Protein AF-A0A1X0Y9J4-F1 (afdb_monomer)

Secondary structure (DSSP, 8-state):
---EEEEEEEEEESSSSEEEEEEEE-SSEEEEEEEETTTTEEEEEEEETTS-SS-GGG-TT---EEGGGGSPPP-S-HHHHHHHHHHHHHGGGSHHHHHHHIIIIIIIHHHHHHHHHHHHT-

Mean predicted aligned error: 8.12 Å

pLDDT: mean 78.22, std 8.25, range [44.72, 90.38]

Foldseek 3Di:
DPKDWDDKDQADCPPPDTKIKTWIDDPFWIKIWIQDPPVRAIFMWIFGPPDDPDDCVPDPPVRIGGLVVQDDDDPDDPVVVVVVVVVVVVQVPDPVSRVVCCVPVRCVVSVVVNVCCRRVVD

Radius of gyration: 14.84 Å; Cα contacts (8 Å, |Δi|>4): 183; chains: 1; bounding box: 30×41×35 Å

Structure (mmCIF, N/CA/C/O backbone):
data_AF-A0A1X0Y9J4-F1
#
_entry.id   AF-A0A1X0Y9J4-F1
#
loop_
_atom_site.group_PDB
_atom_site.id
_atom_site.type_symbol
_atom_site.label_atom_id
_atom_site.label_alt_id
_atom_site.label_comp_id
_atom_site.label_asym_id
_atom_site.label_entity_id
_atom_site.label_seq_id
_atom_site.pdbx_PDB_ins_code
_atom_site.Cartn_x
_atom_site.Cartn_y
_atom_site.Cartn_z
_atom_site.occupancy
_atom_site.B_iso_or_equiv
_atom_site.auth_seq_id
_atom_site.auth_comp_id
_atom_site.auth_asym_id
_atom_site.auth_atom_id
_atom_site.pdbx_PDB_model_num
ATOM 1 N N . MET A 1 1 ? 2.698 0.613 13.375 1.00 62.22 1 MET A N 1
ATOM 2 C CA . MET A 1 1 ? 1.826 -0.436 12.811 1.00 62.22 1 MET A CA 1
ATOM 3 C C . MET A 1 1 ? 2.664 -1.697 12.638 1.00 62.22 1 MET A C 1
ATOM 5 O O . MET A 1 1 ? 3.764 -1.591 12.115 1.00 62.22 1 MET A O 1
ATOM 9 N N . GLY A 1 2 ? 2.229 -2.845 13.158 1.00 77.56 2 GLY A N 1
ATOM 10 C CA . GLY A 1 2 ? 3.015 -4.091 13.181 1.00 77.56 2 GLY A CA 1
ATOM 11 C C . GLY A 1 2 ? 2.978 -4.872 11.86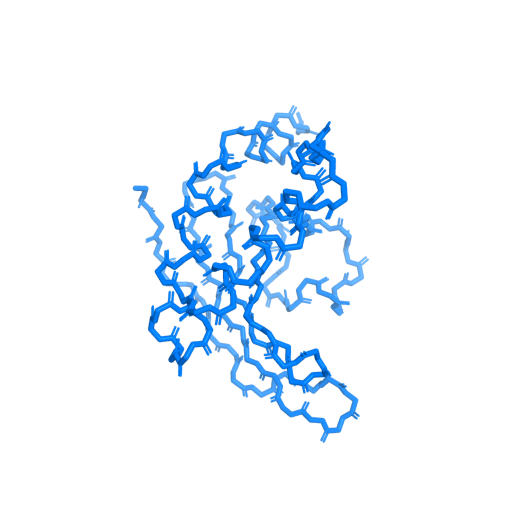4 1.00 77.56 2 GLY A C 1
ATOM 12 O O . GLY A 1 2 ? 2.624 -6.044 11.877 1.00 77.56 2 GLY A O 1
ATOM 13 N N . PHE A 1 3 ? 3.274 -4.218 10.739 1.00 83.00 3 PHE A N 1
ATOM 14 C CA . PHE A 1 3 ? 3.314 -4.865 9.427 1.00 83.00 3 PHE A CA 1
ATOM 15 C C . PHE A 1 3 ? 4.685 -5.487 9.166 1.00 83.00 3 PHE A C 1
ATOM 17 O O . PHE A 1 3 ? 5.716 -4.865 9.422 1.00 83.00 3 PHE A O 1
ATOM 24 N N . THR A 1 4 ? 4.695 -6.692 8.607 1.00 86.88 4 THR A N 1
ATOM 25 C CA . THR A 1 4 ? 5.906 -7.383 8.152 1.00 86.88 4 THR A CA 1
ATOM 26 C C . THR A 1 4 ? 5.856 -7.580 6.648 1.00 86.88 4 THR A C 1
ATOM 28 O O . THR A 1 4 ? 4.790 -7.859 6.103 1.00 86.88 4 THR A O 1
ATOM 31 N N . LEU A 1 5 ? 7.000 -7.454 5.978 1.00 86.88 5 LEU A N 1
ATOM 32 C CA . LEU A 1 5 ? 7.101 -7.771 4.558 1.00 86.88 5 LEU A CA 1
ATOM 33 C C . LEU A 1 5 ? 6.785 -9.258 4.342 1.00 86.88 5 LEU A C 1
ATOM 35 O O . LEU A 1 5 ? 7.406 -10.113 4.969 1.00 86.88 5 LEU A O 1
ATOM 39 N N . ASP A 1 6 ? 5.812 -9.543 3.483 1.00 86.56 6 ASP A N 1
ATOM 40 C CA . ASP A 1 6 ? 5.321 -10.894 3.197 1.00 86.56 6 ASP A CA 1
ATOM 41 C C . ASP A 1 6 ? 5.788 -11.364 1.816 1.00 86.56 6 ASP A C 1
ATOM 43 O O . ASP A 1 6 ? 6.236 -12.496 1.655 1.00 86.56 6 ASP A O 1
ATOM 47 N N . THR A 1 7 ? 5.716 -10.501 0.799 1.00 86.06 7 THR A N 1
ATOM 48 C CA . THR A 1 7 ? 6.111 -10.836 -0.578 1.00 86.06 7 THR A CA 1
ATOM 49 C C . THR A 1 7 ? 6.593 -9.590 -1.314 1.00 86.06 7 THR A C 1
ATOM 51 O O . THR A 1 7 ? 6.061 -8.505 -1.101 1.00 86.06 7 THR A O 1
ATOM 54 N N . VAL A 1 8 ? 7.578 -9.746 -2.197 1.00 86.31 8 VAL A N 1
ATOM 55 C CA . VAL A 1 8 ? 7.968 -8.731 -3.183 1.00 86.31 8 VAL A CA 1
ATOM 56 C C . VAL A 1 8 ? 7.954 -9.391 -4.554 1.00 86.31 8 VAL A C 1
ATOM 58 O O . VAL A 1 8 ? 8.517 -10.472 -4.714 1.00 86.31 8 VAL A O 1
ATOM 61 N N . ASP A 1 9 ? 7.313 -8.749 -5.520 1.00 82.56 9 ASP A N 1
ATOM 62 C CA . ASP A 1 9 ? 7.339 -9.126 -6.929 1.00 82.56 9 ASP A CA 1
ATOM 63 C C . ASP A 1 9 ? 7.770 -7.910 -7.749 1.00 82.56 9 ASP A C 1
ATOM 65 O O . ASP A 1 9 ? 7.036 -6.936 -7.879 1.00 82.56 9 ASP A O 1
ATOM 69 N N . GLU A 1 10 ? 8.994 -7.949 -8.269 1.00 78.94 10 GLU A N 1
ATOM 70 C CA . GLU A 1 10 ? 9.587 -6.877 -9.079 1.00 78.94 10 GLU A CA 1
ATOM 71 C C . GLU A 1 10 ? 9.320 -7.059 -10.583 1.00 78.94 10 GLU A C 1
ATOM 73 O O . GLU A 1 10 ? 9.821 -6.291 -11.401 1.00 78.94 10 GLU A O 1
ATOM 78 N N . SER A 1 11 ? 8.565 -8.095 -10.958 1.00 77.69 11 SER A N 1
ATOM 79 C CA . SER A 1 11 ? 8.396 -8.554 -12.338 1.00 77.69 11 SER A CA 1
ATOM 80 C C . SER A 1 11 ? 6.950 -8.493 -12.828 1.00 77.69 11 SER A C 1
ATOM 82 O O . SER A 1 11 ? 6.578 -9.207 -13.760 1.00 77.69 11 SER A O 1
ATOM 84 N N . VAL A 1 12 ? 6.133 -7.627 -12.223 1.00 75.56 12 VAL A N 1
ATOM 85 C CA . VAL A 1 12 ? 4.717 -7.495 -12.572 1.00 75.56 12 VAL A CA 1
ATOM 86 C C . VAL A 1 12 ? 4.598 -6.980 -14.003 1.00 75.56 12 VAL A C 1
ATOM 88 O O . VAL A 1 12 ? 5.007 -5.859 -14.303 1.00 75.56 12 VAL A O 1
ATOM 91 N N . ASP A 1 13 ? 4.041 -7.795 -14.897 1.00 73.81 13 ASP A N 1
ATOM 92 C CA . ASP A 1 13 ? 3.793 -7.391 -16.280 1.00 73.81 13 ASP A CA 1
ATOM 93 C C . ASP A 1 13 ? 2.566 -6.477 -16.354 1.00 73.81 13 ASP A C 1
ATOM 95 O O . ASP A 1 13 ? 1.427 -6.917 -16.197 1.00 73.81 13 ASP A O 1
ATOM 99 N N . GLU A 1 14 ? 2.801 -5.194 -16.624 1.00 71.06 14 GLU A N 1
ATOM 100 C CA . GLU A 1 14 ? 1.757 -4.182 -16.774 1.00 71.06 14 GLU A CA 1
ATOM 101 C C . GLU A 1 14 ? 1.398 -3.887 -18.241 1.00 71.06 14 GLU A C 1
ATOM 103 O O . GLU A 1 14 ? 1.079 -2.755 -18.635 1.00 71.06 14 GLU A O 1
ATOM 108 N N . GLY A 1 15 ? 1.461 -4.914 -19.089 1.00 61.38 15 GLY A N 1
ATOM 109 C CA . GLY A 1 15 ? 1.241 -4.791 -20.527 1.00 61.38 15 GLY A CA 1
ATOM 110 C C . GLY A 1 15 ? 2.506 -4.356 -21.264 1.00 61.38 15 GLY A C 1
ATOM 111 O O . GLY A 1 15 ? 2.458 -3.463 -22.112 1.00 61.38 15 GLY A O 1
ATOM 112 N N . GLY A 1 16 ? 3.638 -4.978 -20.927 1.00 62.75 16 GLY A N 1
ATOM 113 C CA . GLY A 1 16 ? 4.936 -4.799 -21.581 1.00 62.75 16 GLY A CA 1
ATOM 114 C C . GLY A 1 16 ? 5.928 -3.902 -20.836 1.00 62.75 16 GLY A C 1
ATOM 115 O O . GLY A 1 16 ? 7.069 -3.770 -21.278 1.00 62.75 16 GLY A O 1
ATOM 116 N N . ARG A 1 17 ? 5.532 -3.297 -19.711 1.00 65.38 17 ARG A N 1
ATOM 117 C CA . ARG A 1 17 ? 6.437 -2.611 -18.775 1.00 65.38 17 ARG A CA 1
ATOM 118 C C . ARG A 1 17 ? 6.417 -3.336 -17.435 1.00 65.38 17 ARG A C 1
ATOM 120 O O . ARG A 1 17 ? 5.366 -3.810 -17.017 1.00 65.38 17 ARG A O 1
ATOM 127 N N . MET A 1 18 ? 7.583 -3.439 -16.801 1.00 72.69 18 MET A N 1
ATOM 128 C CA . MET A 1 18 ? 7.708 -4.114 -15.512 1.00 72.69 18 MET A CA 1
ATOM 129 C C . MET A 1 18 ? 7.371 -3.131 -14.392 1.00 72.69 18 MET A C 1
ATOM 131 O O . MET A 1 18 ? 8.066 -2.129 -14.211 1.00 72.69 18 MET A O 1
ATOM 135 N N . GLY A 1 19 ? 6.280 -3.411 -13.689 1.00 78.06 19 GLY A N 1
ATOM 136 C CA . GLY A 1 19 ? 5.951 -2.816 -12.403 1.00 78.06 19 GLY A CA 1
ATOM 137 C C . GLY A 1 19 ? 6.568 -3.619 -11.261 1.00 78.06 19 GLY A C 1
ATOM 138 O O . GLY A 1 19 ? 7.176 -4.674 -11.455 1.00 78.06 19 GLY A O 1
ATOM 139 N N . SER A 1 20 ? 6.405 -3.127 -10.040 1.00 81.38 20 SER A N 1
ATOM 140 C CA . SER A 1 20 ? 6.892 -3.828 -8.849 1.00 81.38 20 SER A CA 1
ATOM 141 C C . SER A 1 20 ? 5.900 -3.679 -7.713 1.00 81.38 20 SER A C 1
ATOM 143 O O . SER A 1 20 ? 5.345 -2.603 -7.539 1.00 81.38 20 SER A O 1
ATOM 145 N N . VAL A 1 21 ? 5.680 -4.722 -6.922 1.00 86.12 21 VAL A N 1
ATOM 146 C CA . VAL A 1 21 ? 4.769 -4.714 -5.776 1.00 86.12 21 VAL A CA 1
ATOM 147 C C . VAL A 1 21 ? 5.421 -5.350 -4.561 1.00 86.12 21 VAL A C 1
ATOM 149 O O . VAL A 1 21 ? 6.000 -6.429 -4.631 1.00 86.12 21 VAL A O 1
ATOM 152 N N . ALA A 1 22 ? 5.296 -4.686 -3.421 1.00 87.44 22 ALA A N 1
ATOM 153 C CA . ALA A 1 22 ? 5.640 -5.204 -2.111 1.00 87.44 22 ALA A CA 1
ATOM 154 C C . ALA A 1 22 ? 4.360 -5.358 -1.288 1.00 87.44 22 ALA A C 1
ATOM 156 O O . ALA A 1 22 ? 3.610 -4.403 -1.091 1.00 87.44 22 ALA A O 1
ATOM 157 N N . ILE A 1 23 ? 4.113 -6.567 -0.799 1.00 88.69 23 ILE A N 1
ATOM 158 C CA . ILE A 1 23 ? 2.977 -6.911 0.049 1.00 88.69 23 ILE A CA 1
ATOM 159 C C . IL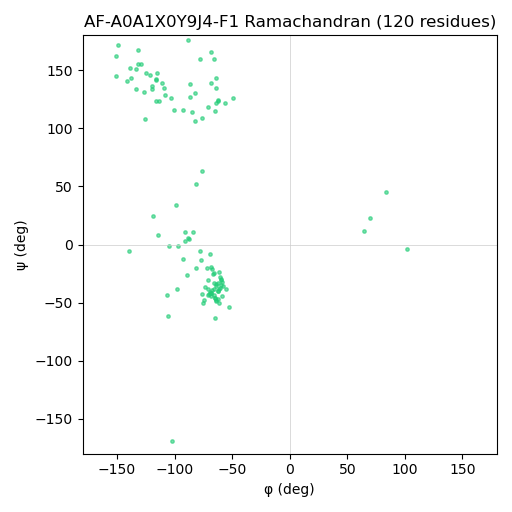E A 1 23 ? 3.471 -7.025 1.484 1.00 88.69 23 ILE A C 1
ATOM 161 O O . ILE A 1 23 ? 4.380 -7.791 1.802 1.00 88.69 23 ILE A O 1
ATOM 165 N N . TYR A 1 24 ? 2.818 -6.276 2.355 1.00 88.44 24 TYR A N 1
ATOM 166 C CA . TYR A 1 24 ? 3.005 -6.258 3.787 1.00 88.44 24 TYR A CA 1
ATOM 167 C C . TYR A 1 24 ? 1.794 -6.887 4.464 1.00 88.44 24 TYR A C 1
ATOM 169 O O . TYR A 1 24 ? 0.645 -6.570 4.156 1.00 88.44 24 TYR A O 1
ATOM 177 N N . ARG A 1 25 ? 2.047 -7.760 5.430 1.00 88.81 25 ARG A N 1
ATOM 178 C CA . ARG A 1 25 ? 1.016 -8.441 6.205 1.00 88.81 25 ARG A CA 1
ATOM 179 C C . ARG A 1 25 ? 0.986 -7.900 7.628 1.00 88.81 25 ARG A C 1
ATOM 181 O O . ARG A 1 25 ? 2.024 -7.806 8.277 1.00 88.81 25 ARG A O 1
ATOM 188 N N . GLY A 1 26 ? -0.201 -7.522 8.086 1.00 87.56 26 GLY A N 1
ATOM 189 C CA . GLY A 1 26 ? -0.491 -7.135 9.462 1.00 87.56 26 GLY A CA 1
ATOM 190 C C . GLY A 1 26 ? -1.199 -8.257 10.222 1.00 87.56 26 GLY A C 1
ATOM 191 O O . GLY A 1 26 ? -1.297 -9.390 9.748 1.00 87.56 26 GLY A O 1
ATOM 192 N N . ALA A 1 27 ? -1.708 -7.933 11.412 1.00 85.94 27 ALA A N 1
ATOM 193 C CA . ALA A 1 27 ? -2.411 -8.894 12.264 1.00 85.94 27 ALA A CA 1
ATOM 194 C C . ALA A 1 27 ? -3.793 -9.293 11.717 1.00 85.94 27 ALA A C 1
ATOM 196 O O . ALA A 1 27 ? -4.233 -10.414 11.949 1.00 85.94 27 ALA A O 1
ATOM 197 N N . ASP A 1 28 ? -4.456 -8.388 10.998 1.00 87.06 28 ASP A N 1
ATOM 198 C CA . ASP A 1 28 ? -5.859 -8.485 10.572 1.00 87.06 28 ASP A CA 1
ATOM 199 C C . ASP A 1 28 ? -6.106 -7.993 9.131 1.00 87.06 28 ASP A C 1
ATOM 201 O O . ASP A 1 28 ? -7.191 -8.179 8.586 1.00 87.06 28 ASP A O 1
ATOM 205 N N . CYS A 1 29 ? -5.093 -7.434 8.466 1.00 89.50 29 CYS A N 1
ATOM 206 C CA . CYS A 1 29 ? -5.170 -6.965 7.084 1.00 89.50 29 CYS A CA 1
ATOM 207 C C . CYS A 1 29 ? -3.816 -7.080 6.366 1.00 89.50 29 CYS A C 1
ATOM 209 O O . CYS A 1 29 ? -2.781 -7.381 6.970 1.00 89.50 29 CYS A O 1
ATOM 211 N N . LYS A 1 30 ? -3.820 -6.837 5.056 1.00 90.38 30 LYS A N 1
ATOM 212 C CA . LYS A 1 30 ? -2.632 -6.717 4.208 1.00 90.38 30 LYS A CA 1
ATOM 213 C C . LYS A 1 30 ? -2.614 -5.354 3.531 1.00 90.38 30 LYS A C 1
ATOM 215 O O . LYS A 1 30 ? -3.657 -4.827 3.157 1.00 90.38 30 LYS A O 1
ATOM 220 N N . ILE A 1 31 ? -1.420 -4.815 3.332 1.00 89.56 31 ILE A N 1
ATOM 221 C CA . ILE A 1 31 ? -1.177 -3.605 2.550 1.00 89.56 31 ILE A CA 1
ATOM 222 C C . ILE A 1 31 ? -0.252 -3.987 1.407 1.00 89.56 31 ILE A C 1
ATOM 224 O O . ILE A 1 31 ? 0.754 -4.646 1.638 1.00 89.56 31 ILE A O 1
ATOM 228 N N . GLN A 1 32 ? -0.554 -3.561 0.191 1.00 88.94 32 GLN A N 1
ATOM 229 C CA . GLN A 1 32 ? 0.411 -3.609 -0.900 1.00 88.94 32 GLN A CA 1
ATOM 230 C C . GLN A 1 32 ? 0.832 -2.195 -1.276 1.00 88.94 32 GLN A C 1
ATOM 232 O O . GLN A 1 32 ? -0.000 -1.291 -1.328 1.00 88.94 32 GLN A O 1
ATOM 237 N N . ILE A 1 33 ? 2.121 -2.023 -1.537 1.00 87.00 33 ILE A N 1
ATOM 238 C CA . ILE A 1 33 ? 2.705 -0.821 -2.120 1.00 87.00 33 ILE A CA 1
ATOM 239 C C . ILE A 1 33 ? 3.276 -1.249 -3.458 1.00 87.00 33 ILE A C 1
ATOM 241 O O . ILE A 1 33 ? 4.081 -2.178 -3.505 1.00 87.00 33 ILE A O 1
ATOM 245 N N . TYR A 1 34 ? 2.858 -0.606 -4.538 1.00 84.62 34 TYR A N 1
ATOM 246 C CA . TYR A 1 34 ? 3.303 -0.970 -5.872 1.00 84.62 34 TYR A CA 1
ATOM 247 C C . TYR A 1 34 ? 3.707 0.255 -6.679 1.00 84.62 34 TYR A C 1
ATOM 249 O O . TYR A 1 34 ? 3.211 1.356 -6.461 1.00 84.62 34 TYR A O 1
ATOM 257 N N . TYR A 1 35 ? 4.631 0.051 -7.606 1.00 81.75 35 TYR A N 1
ATOM 258 C CA . TYR A 1 35 ? 5.010 1.009 -8.623 1.00 81.75 35 TYR A CA 1
ATOM 259 C C . TYR A 1 35 ? 4.330 0.637 -9.940 1.00 81.75 35 TYR A C 1
ATOM 261 O O . TYR A 1 35 ? 4.616 -0.416 -10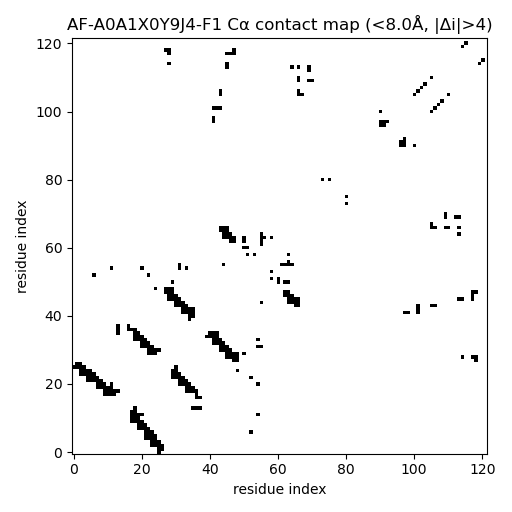.515 1.00 81.75 35 TYR A O 1
ATOM 269 N N . SER A 1 36 ? 3.449 1.525 -10.399 1.00 74.31 36 SER A N 1
ATOM 270 C CA . SER A 1 36 ? 2.829 1.502 -11.718 1.00 74.31 36 SER A CA 1
ATOM 271 C C . SER A 1 36 ? 3.791 2.120 -12.724 1.00 74.31 36 SER A C 1
ATOM 273 O O . SER A 1 36 ? 3.968 3.335 -12.795 1.00 74.31 36 SER A O 1
ATOM 275 N N . SER A 1 37 ? 4.397 1.288 -13.554 1.00 71.38 37 SER A N 1
ATOM 276 C CA . SER A 1 37 ? 5.199 1.691 -14.710 1.00 71.38 37 SER A CA 1
ATOM 277 C C . SER A 1 37 ? 4.359 2.335 -15.828 1.00 71.38 37 SER A C 1
ATOM 279 O O . SER A 1 37 ? 4.889 3.038 -16.704 1.00 71.38 37 SER A O 1
ATOM 281 N N . ARG A 1 38 ? 3.040 2.095 -15.821 1.00 70.50 38 ARG A N 1
ATOM 282 C CA . ARG A 1 38 ? 2.078 2.709 -16.748 1.00 70.50 38 ARG A CA 1
ATOM 283 C C . ARG A 1 38 ? 1.818 4.166 -16.396 1.00 70.50 38 ARG A C 1
ATOM 285 O O . ARG A 1 38 ? 1.858 5.016 -17.282 1.00 70.50 38 ARG A O 1
ATOM 292 N N . GLU A 1 39 ? 1.568 4.434 -15.121 1.00 70.94 39 GLU A N 1
ATOM 293 C CA . GLU A 1 39 ? 1.242 5.771 -14.610 1.00 70.94 39 GLU A CA 1
ATOM 294 C C . GLU A 1 39 ? 2.490 6.521 -14.122 1.00 70.94 39 GLU A C 1
ATOM 296 O O . GLU A 1 39 ? 2.470 7.737 -13.958 1.00 70.94 39 GLU A O 1
ATOM 301 N N . GLY A 1 40 ? 3.610 5.810 -13.976 1.00 71.81 40 GLY A N 1
ATOM 302 C CA . GLY A 1 40 ? 4.855 6.348 -13.450 1.00 71.81 40 GLY A CA 1
ATOM 303 C C . GLY A 1 40 ? 4.770 6.665 -11.960 1.00 71.81 40 GLY A C 1
ATOM 304 O O . GLY A 1 40 ? 5.544 7.502 -11.500 1.00 71.81 40 GLY A O 1
ATOM 305 N N . GLU A 1 41 ? 3.850 6.025 -11.228 1.00 76.62 41 GLU A N 1
ATOM 306 C CA . GLU A 1 41 ? 3.550 6.344 -9.835 1.00 76.62 41 GLU A CA 1
ATOM 307 C C . GLU A 1 41 ? 3.658 5.183 -8.860 1.00 76.62 41 GLU A C 1
ATOM 309 O O . GLU A 1 41 ? 3.381 4.033 -9.191 1.00 76.62 41 GLU A O 1
ATOM 314 N N . VAL A 1 42 ? 4.058 5.504 -7.628 1.00 80.38 42 VAL A N 1
ATOM 315 C CA . VAL A 1 42 ? 3.929 4.593 -6.491 1.00 80.38 42 VAL A CA 1
ATOM 316 C C . VAL A 1 42 ? 2.545 4.783 -5.883 1.00 80.38 42 VAL A C 1
ATOM 318 O O . VAL A 1 42 ? 2.173 5.902 -5.526 1.00 80.38 42 VAL A O 1
ATOM 321 N N . ASN A 1 43 ? 1.807 3.689 -5.730 1.00 83.50 43 ASN A N 1
ATOM 322 C CA . ASN A 1 43 ? 0.474 3.674 -5.147 1.00 83.50 43 ASN A CA 1
ATOM 323 C C . ASN A 1 43 ? 0.350 2.568 -4.079 1.00 83.50 43 ASN A C 1
ATOM 325 O O . ASN A 1 43 ? 1.231 1.716 -3.930 1.00 83.50 43 ASN A O 1
ATOM 329 N N . ALA A 1 44 ? -0.720 2.609 -3.285 1.00 86.94 44 ALA A N 1
ATOM 330 C CA . ALA A 1 44 ? -0.946 1.681 -2.186 1.00 86.94 44 ALA A CA 1
ATOM 331 C C . ALA A 1 44 ? -2.403 1.208 -2.127 1.00 86.94 44 ALA A C 1
ATOM 333 O O . ALA A 1 44 ? -3.346 1.977 -2.337 1.00 86.94 44 ALA A O 1
ATOM 334 N N . MET A 1 45 ? -2.587 -0.064 -1.777 1.00 89.69 45 MET A N 1
ATOM 335 C CA . MET A 1 45 ? -3.901 -0.677 -1.572 1.00 89.69 45 MET A CA 1
ATOM 336 C C . MET A 1 45 ? -3.930 -1.455 -0.260 1.00 89.69 45 MET A C 1
ATOM 338 O O . MET A 1 45 ? -2.902 -1.940 0.211 1.00 89.69 45 MET A O 1
ATOM 342 N N . ILE A 1 46 ? -5.123 -1.615 0.300 1.00 89.44 46 ILE A N 1
ATOM 343 C CA . ILE A 1 46 ? -5.392 -2.446 1.472 1.00 89.44 46 ILE A CA 1
ATOM 344 C C . ILE A 1 46 ? -6.309 -3.607 1.087 1.00 89.44 46 ILE A C 1
ATOM 346 O O . ILE A 1 46 ? -7.143 -3.486 0.190 1.00 89.44 46 ILE A O 1
ATOM 350 N N . GLY A 1 47 ? -6.149 -4.746 1.746 1.00 88.69 47 GLY A N 1
ATOM 351 C CA . GLY A 1 47 ? -6.990 -5.918 1.543 1.00 88.69 47 GLY A CA 1
ATOM 352 C C . GLY A 1 47 ? -7.089 -6.774 2.806 1.00 88.69 47 GLY A C 1
ATOM 353 O O . GLY A 1 47 ? -6.274 -6.625 3.723 1.00 88.69 47 GLY A O 1
ATOM 354 N N . PRO A 1 48 ? -8.094 -7.658 2.890 1.00 88.56 48 PRO A N 1
ATOM 355 C CA . PRO A 1 48 ? -8.244 -8.578 4.014 1.00 88.56 48 PRO A CA 1
ATOM 356 C C . PRO A 1 48 ? -7.123 -9.632 4.021 1.00 88.56 48 PRO A C 1
ATOM 358 O O . PRO A 1 48 ? -6.404 -9.818 3.037 1.00 88.56 48 PRO A O 1
ATOM 361 N N . LEU A 1 49 ? -6.946 -10.359 5.131 1.00 86.81 49 LEU A N 1
ATOM 362 C CA . LEU A 1 49 ? -5.893 -11.388 5.236 1.00 86.81 49 LEU A CA 1
ATOM 363 C C . LEU A 1 49 ? -6.025 -12.521 4.212 1.00 86.81 49 LEU A C 1
ATOM 365 O O . LEU A 1 49 ? -5.023 -13.139 3.845 1.00 86.81 49 LEU A O 1
ATOM 369 N N . ASP A 1 50 ? -7.243 -12.799 3.764 1.00 84.25 50 ASP A N 1
ATOM 370 C CA . ASP A 1 50 ? -7.556 -13.810 2.758 1.00 84.25 50 ASP A CA 1
ATOM 371 C C . ASP A 1 50 ? -7.482 -13.260 1.319 1.00 84.25 50 ASP A C 1
ATOM 373 O O . ASP A 1 50 ? -7.810 -13.973 0.363 1.00 84.25 50 ASP A O 1
ATOM 377 N N . ALA A 1 51 ? -7.051 -12.004 1.145 1.00 84.50 51 ALA A N 1
ATOM 378 C CA . ALA A 1 51 ? -6.718 -11.464 -0.162 1.00 84.50 51 ALA A CA 1
ATOM 379 C C . ALA A 1 51 ? -5.517 -12.226 -0.747 1.00 84.50 51 ALA A C 1
ATOM 381 O O . ALA A 1 51 ? -4.538 -12.486 -0.028 1.00 84.50 51 ALA A O 1
ATOM 382 N N . PRO A 1 52 ? -5.576 -12.606 -2.035 1.00 82.94 52 PRO A N 1
ATOM 383 C CA . PRO A 1 52 ? -4.474 -13.287 -2.696 1.00 82.94 52 PRO A CA 1
ATOM 384 C C . PRO A 1 52 ? -3.253 -12.368 -2.758 1.00 82.94 52 PRO A C 1
ATOM 386 O O . PRO A 1 52 ? -3.381 -11.162 -2.969 1.00 82.94 52 PRO A O 1
ATOM 389 N N . ASN A 1 53 ? -2.060 -12.950 -2.605 1.00 79.81 53 ASN A N 1
ATOM 390 C CA . ASN A 1 53 ? -0.790 -12.231 -2.713 1.00 79.81 53 ASN A CA 1
ATOM 391 C C . ASN A 1 53 ? -0.454 -11.953 -4.187 1.00 79.81 53 ASN A C 1
ATOM 393 O O . ASN A 1 53 ? 0.503 -12.490 -4.738 1.00 79.81 53 ASN A O 1
ATOM 397 N N . LYS A 1 54 ? -1.307 -11.169 -4.841 1.00 78.12 54 LYS A N 1
ATOM 398 C CA . LYS A 1 54 ? -1.187 -10.740 -6.229 1.00 78.12 54 LYS A CA 1
ATOM 399 C C . LYS A 1 54 ? -1.357 -9.233 -6.297 1.00 78.12 54 LYS A C 1
ATOM 401 O O . LYS A 1 54 ? -2.007 -8.638 -5.437 1.00 78.12 54 LYS A O 1
ATOM 406 N N . HIS A 1 55 ? -0.788 -8.636 -7.337 1.00 75.31 55 HIS A N 1
ATOM 407 C CA . HIS A 1 55 ? -0.959 -7.220 -7.613 1.00 75.31 55 HIS A CA 1
ATOM 408 C C . HIS A 1 55 ? -2.450 -6.877 -7.730 1.00 75.31 55 HIS A C 1
ATOM 410 O O . HIS A 1 55 ? -3.146 -7.426 -8.583 1.00 75.31 55 HIS A O 1
ATOM 416 N N . GLY A 1 56 ? -2.936 -5.958 -6.893 1.00 70.00 56 GLY A N 1
ATOM 417 C CA . GLY A 1 56 ? -4.371 -5.706 -6.720 1.00 70.00 56 GLY A CA 1
ATOM 418 C C . GLY A 1 56 ? -5.071 -5.227 -7.990 1.00 70.00 56 GLY A C 1
ATOM 419 O O . GLY A 1 56 ? -6.207 -5.610 -8.236 1.00 70.00 56 GLY A O 1
ATOM 420 N N . ALA A 1 57 ? -4.372 -4.468 -8.840 1.00 68.62 57 ALA A N 1
ATOM 421 C CA . ALA A 1 57 ? -4.907 -4.017 -10.131 1.00 68.62 57 ALA A CA 1
ATOM 422 C C . ALA A 1 57 ? -5.139 -5.147 -11.160 1.00 68.62 57 ALA A C 1
ATOM 424 O O . ALA A 1 57 ? -5.916 -4.960 -12.092 1.00 68.62 57 ALA A O 1
ATOM 425 N N . TYR A 1 58 ? -4.478 -6.300 -11.002 1.00 71.81 58 TYR A N 1
ATOM 426 C CA . TYR A 1 58 ? -4.596 -7.470 -11.891 1.00 71.81 58 TYR A CA 1
ATOM 427 C C . TYR A 1 58 ? -5.224 -8.672 -11.182 1.00 71.81 5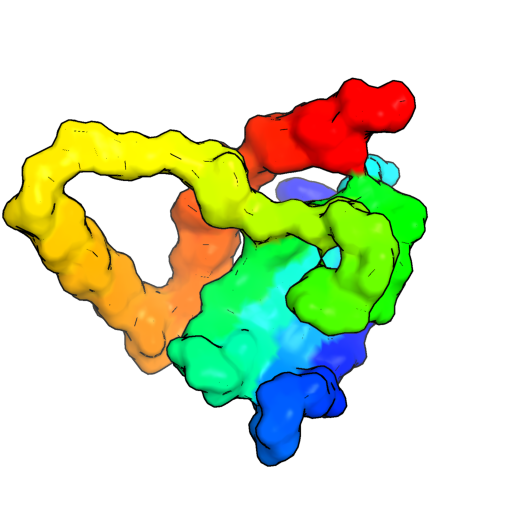8 TYR A C 1
ATOM 429 O O . TYR A 1 58 ? -5.216 -9.789 -11.700 1.00 71.81 58 TYR A O 1
ATOM 437 N N . ASP A 1 59 ? -5.714 -8.466 -9.964 1.00 77.50 59 ASP A N 1
ATOM 438 C CA . ASP A 1 59 ? -6.321 -9.511 -9.174 1.00 77.50 59 ASP A CA 1
ATOM 439 C C . ASP A 1 59 ? -7.838 -9.538 -9.390 1.00 77.50 59 ASP A C 1
ATOM 441 O O . ASP A 1 59 ? -8.560 -8.621 -9.002 1.00 77.50 59 ASP A O 1
ATOM 445 N N . ASP A 1 60 ? -8.333 -10.638 -9.955 1.00 70.81 60 ASP A N 1
ATOM 446 C CA . ASP A 1 60 ? -9.761 -10.834 -10.228 1.00 70.81 60 ASP A CA 1
ATOM 447 C C . ASP A 1 60 ? -10.608 -11.018 -8.955 1.00 70.81 60 ASP A C 1
ATOM 449 O O . ASP A 1 60 ? -11.836 -11.067 -9.033 1.00 70.81 60 ASP A O 1
ATOM 453 N N . SER A 1 61 ? -9.994 -11.144 -7.769 1.00 74.25 61 SER A N 1
ATOM 454 C CA . SER A 1 61 ? -10.750 -11.353 -6.528 1.00 74.25 61 SER A CA 1
ATOM 455 C C . SER A 1 61 ? -11.503 -10.102 -6.066 1.00 74.25 61 SER A C 1
ATOM 457 O O . SER A 1 61 ? -12.439 -10.219 -5.275 1.00 74.25 61 SER A O 1
ATOM 459 N N . GLY A 1 62 ? -11.099 -8.910 -6.527 1.00 76.56 62 GLY A N 1
ATOM 460 C CA . GLY A 1 62 ? -11.730 -7.636 -6.163 1.00 76.56 62 GLY A CA 1
ATOM 461 C C . GLY A 1 62 ? -11.616 -7.269 -4.676 1.00 76.56 62 GLY A C 1
ATOM 462 O O . GLY A 1 62 ? -12.296 -6.353 -4.215 1.00 76.56 62 GLY A O 1
ATOM 463 N N . LYS A 1 63 ? -10.777 -7.982 -3.911 1.00 83.50 63 LYS A N 1
ATOM 464 C CA . LYS A 1 63 ? -10.605 -7.788 -2.461 1.00 83.50 63 LYS A CA 1
ATOM 465 C C . LYS A 1 63 ? -9.678 -6.628 -2.106 1.00 83.50 63 LYS A C 1
ATOM 467 O O . LYS A 1 63 ? -9.717 -6.134 -0.982 1.00 83.50 63 LYS A O 1
ATOM 4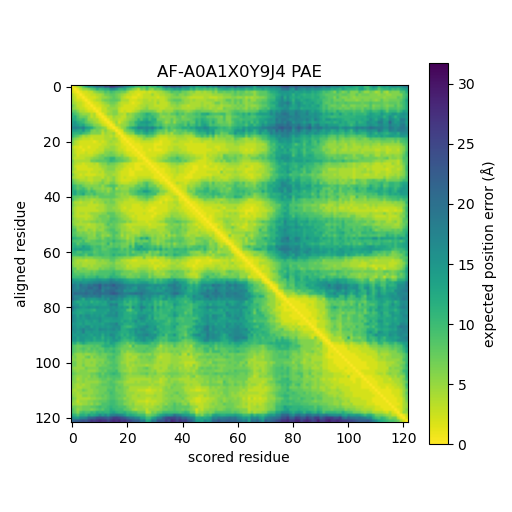72 N N . TRP A 1 64 ? -8.833 -6.212 -3.043 1.00 86.88 64 TRP A N 1
ATOM 473 C CA . TRP A 1 64 ? -7.925 -5.090 -2.861 1.00 86.88 64 TRP A CA 1
ATOM 474 C C . TRP A 1 64 ? -8.650 -3.769 -3.118 1.00 86.88 64 TRP A C 1
ATOM 476 O O . TRP A 1 64 ? -9.308 -3.597 -4.142 1.00 86.88 64 TRP A O 1
ATOM 486 N N . ARG A 1 65 ? -8.520 -2.823 -2.186 1.00 85.56 65 ARG A N 1
ATOM 487 C CA . ARG A 1 65 ? -9.136 -1.493 -2.242 1.00 85.56 65 ARG A CA 1
ATOM 488 C C . ARG A 1 65 ? -8.063 -0.417 -2.215 1.00 85.56 65 ARG A C 1
ATOM 490 O O . ARG A 1 65 ? -7.128 -0.491 -1.418 1.00 85.56 65 ARG A O 1
ATOM 497 N N . TYR A 1 66 ? -8.205 0.591 -3.066 1.00 84.25 66 TYR A N 1
ATOM 498 C CA . TYR A 1 66 ? -7.299 1.735 -3.083 1.00 84.25 66 TYR A CA 1
ATOM 499 C C . TYR A 1 66 ? -7.473 2.568 -1.819 1.00 84.25 66 TYR A C 1
ATOM 501 O O . TYR A 1 66 ? -8.602 2.839 -1.420 1.00 84.25 66 TYR A O 1
ATOM 509 N N . PHE A 1 67 ? -6.378 3.055 -1.226 1.00 79.62 67 PHE A N 1
ATOM 510 C CA . PHE A 1 67 ? -6.500 4.052 -0.152 1.00 79.62 67 PHE A CA 1
ATOM 511 C C . PHE A 1 67 ? -7.221 5.319 -0.638 1.00 79.62 67 PHE A C 1
ATOM 513 O O . PHE A 1 67 ? -7.963 5.937 0.118 1.00 79.62 67 PHE A O 1
ATOM 520 N N . SER A 1 68 ? -7.074 5.641 -1.926 1.00 72.62 68 SER A N 1
ATOM 521 C CA . SER A 1 68 ? -7.776 6.729 -2.610 1.00 72.62 68 SER A CA 1
ATOM 522 C C . SER A 1 68 ? -9.303 6.574 -2.624 1.00 72.62 68 SER A C 1
ATOM 524 O O . SER A 1 68 ? -10.001 7.576 -2.716 1.00 72.62 68 SER A O 1
ATOM 526 N N . ASP A 1 69 ? -9.852 5.360 -2.493 1.00 76.25 69 ASP A N 1
ATOM 527 C CA . ASP A 1 69 ? -11.311 5.170 -2.391 1.00 76.25 69 ASP A CA 1
ATOM 528 C C . ASP A 1 69 ? -11.877 5.762 -1.093 1.00 76.25 69 ASP A C 1
ATOM 530 O O . ASP A 1 69 ? -13.061 6.091 -1.015 1.00 76.25 69 ASP A O 1
ATOM 534 N N . PHE A 1 70 ? -11.033 5.869 -0.066 1.00 74.62 70 PHE A N 1
ATOM 535 C CA . PHE A 1 70 ? -11.383 6.389 1.255 1.00 74.62 70 PHE A CA 1
ATOM 536 C C . PHE A 1 70 ? -11.012 7.868 1.407 1.00 74.62 70 PHE A C 1
ATOM 538 O O . PHE A 1 70 ? -11.278 8.476 2.444 1.00 74.62 70 PHE A O 1
ATOM 545 N N . GLU A 1 71 ? -10.413 8.454 0.370 1.00 73.12 71 GLU A N 1
ATOM 546 C CA . GLU A 1 71 ? -10.083 9.865 0.314 1.00 73.12 71 GLU A CA 1
ATOM 547 C C . GLU A 1 71 ? -11.371 10.681 0.160 1.00 73.12 71 GLU A C 1
ATOM 549 O O . GLU A 1 71 ? -12.129 10.555 -0.807 1.00 73.12 71 GLU A O 1
ATOM 554 N N . THR A 1 72 ? -11.653 11.538 1.140 1.00 64.25 72 THR A N 1
ATOM 555 C CA . THR A 1 72 ? -12.714 12.531 1.003 1.00 64.25 72 THR A CA 1
ATOM 556 C C . THR A 1 72 ? -12.338 13.485 -0.120 1.00 64.25 72 THR A C 1
ATOM 558 O O . THR A 1 72 ? -11.295 14.135 -0.061 1.00 64.25 72 THR A O 1
ATOM 561 N N . ARG A 1 73 ? -13.197 13.579 -1.148 1.00 62.16 73 ARG A N 1
ATOM 562 C CA . ARG A 1 73 ? -12.982 14.507 -2.266 1.00 62.16 73 ARG A CA 1
ATOM 563 C C . ARG A 1 73 ? -12.672 15.898 -1.712 1.00 62.16 73 ARG A C 1
ATOM 565 O O . ARG A 1 73 ? -13.474 16.405 -0.921 1.00 62.16 73 ARG A O 1
ATOM 572 N N . PRO A 1 74 ? -11.552 16.513 -2.118 1.00 61.16 74 PRO A N 1
ATOM 573 C CA . PRO A 1 74 ? -11.193 17.815 -1.599 1.00 61.16 74 PRO A CA 1
ATOM 574 C C . PRO A 1 74 ? -12.284 18.818 -1.991 1.00 61.16 74 PRO A C 1
ATOM 576 O O . PRO A 1 74 ? -12.626 18.968 -3.162 1.00 61.16 74 PRO A O 1
ATOM 579 N N . THR A 1 75 ? -12.867 19.484 -0.993 1.00 65.56 75 THR A N 1
ATOM 580 C CA . THR A 1 75 ? -13.889 20.532 -1.177 1.00 65.56 75 THR A CA 1
ATOM 581 C C . THR A 1 75 ? -13.267 21.900 -1.463 1.00 65.56 75 THR A C 1
ATOM 583 O O . THR A 1 75 ? -13.948 22.922 -1.379 1.00 65.56 75 THR A O 1
ATOM 586 N N . VAL A 1 76 ? -11.960 21.930 -1.722 1.00 72.38 76 VAL A N 1
ATOM 587 C CA . VAL A 1 76 ? -11.179 23.149 -1.928 1.00 72.38 76 VAL A CA 1
ATOM 588 C C . VAL A 1 76 ? -11.405 23.707 -3.331 1.00 72.38 76 VAL A C 1
ATOM 590 O O . VAL A 1 76 ? -11.860 23.010 -4.242 1.00 72.38 76 VAL A O 1
ATOM 593 N N . SER A 1 77 ? -11.109 24.992 -3.507 1.00 79.38 77 SER A N 1
ATOM 594 C CA . SER A 1 77 ? -11.203 25.638 -4.815 1.00 79.38 77 SER A CA 1
ATOM 595 C C . SER A 1 77 ? -10.181 25.048 -5.795 1.00 79.38 77 SER A C 1
ATOM 597 O O . SER A 1 77 ? -9.171 24.467 -5.402 1.00 79.38 77 SER A O 1
ATOM 599 N N . LEU A 1 78 ? -10.417 25.233 -7.096 1.00 74.06 78 LEU A N 1
ATOM 600 C CA . LEU A 1 78 ? -9.520 24.730 -8.142 1.00 74.06 78 LEU A CA 1
ATOM 601 C C . LEU A 1 78 ? -8.091 25.294 -8.009 1.00 74.06 78 LEU A C 1
ATOM 603 O O . LEU A 1 78 ? -7.122 24.616 -8.334 1.00 74.06 78 LEU A O 1
ATOM 607 N N . GLU A 1 79 ? -7.959 26.526 -7.515 1.00 79.31 79 GLU A N 1
ATOM 608 C CA . GLU A 1 79 ? -6.668 27.181 -7.282 1.00 79.31 79 GLU A CA 1
ATOM 609 C C . GLU A 1 79 ? -5.903 26.548 -6.117 1.00 79.31 79 GLU A C 1
ATOM 611 O O . GLU A 1 79 ? -4.700 26.305 -6.236 1.00 79.31 79 GLU A O 1
ATOM 616 N N . GLU A 1 80 ? -6.592 26.232 -5.018 1.00 74.69 80 GLU A N 1
ATOM 617 C CA . GLU A 1 80 ? -5.981 25.519 -3.893 1.00 74.69 80 GLU A CA 1
ATOM 618 C C . GLU A 1 80 ? -5.623 24.085 -4.278 1.00 74.69 80 GLU A C 1
ATOM 620 O O . GLU A 1 80 ? -4.512 23.648 -4.000 1.00 74.69 80 GLU A O 1
ATOM 625 N N . LEU A 1 81 ? -6.473 23.413 -5.059 1.00 73.88 81 LEU A N 1
ATOM 626 C CA . LEU A 1 81 ? -6.173 22.085 -5.589 1.00 73.88 81 LEU A CA 1
ATOM 627 C C . LEU A 1 81 ? -4.900 22.085 -6.449 1.00 73.88 81 LEU A C 1
ATOM 629 O O . LEU A 1 81 ? -4.043 21.222 -6.302 1.00 73.88 81 LEU A O 1
ATOM 633 N N . VAL A 1 82 ? -4.732 23.070 -7.338 1.00 75.56 82 VAL A N 1
ATOM 634 C CA . VAL A 1 82 ? -3.514 23.188 -8.160 1.00 75.56 82 VAL A CA 1
ATOM 635 C C . VAL A 1 82 ? -2.277 23.458 -7.300 1.00 75.56 82 VAL A C 1
ATOM 637 O O . VAL A 1 82 ? -1.187 22.985 -7.631 1.00 75.56 82 VAL A O 1
ATOM 640 N N . LYS A 1 83 ? -2.416 24.229 -6.218 1.00 75.44 83 LYS A N 1
ATOM 641 C CA . LYS A 1 83 ? -1.320 24.511 -5.287 1.00 75.44 83 LYS A CA 1
ATOM 642 C C . LYS A 1 83 ? -0.914 23.255 -4.514 1.00 75.44 83 LYS A C 1
ATOM 644 O O . LYS A 1 83 ? 0.282 22.975 -4.445 1.00 75.44 83 LYS A O 1
ATOM 649 N N . ASP A 1 84 ? -1.886 22.499 -4.020 1.00 72.88 84 ASP A N 1
ATOM 650 C CA . ASP A 1 84 ? -1.662 21.254 -3.287 1.00 72.88 84 ASP A CA 1
ATOM 651 C C . ASP A 1 84 ? -1.002 20.211 -4.193 1.00 72.88 84 ASP A C 1
ATOM 653 O O . ASP A 1 84 ? 0.085 19.737 -3.871 1.00 72.88 84 ASP A O 1
ATOM 657 N N . LEU A 1 85 ? -1.519 20.008 -5.411 1.00 70.25 85 LEU A N 1
ATOM 658 C CA . LEU A 1 85 ? -0.924 19.088 -6.391 1.00 70.25 85 LEU A CA 1
ATOM 659 C C . LEU A 1 85 ? 0.520 19.460 -6.762 1.00 70.25 85 LEU A C 1
ATOM 661 O O . LEU A 1 85 ? 1.358 18.594 -7.019 1.00 70.25 85 LEU A O 1
ATOM 665 N N . ARG A 1 86 ? 0.847 20.759 -6.812 1.00 71.44 86 ARG A N 1
ATOM 666 C CA . ARG A 1 86 ? 2.227 21.216 -7.050 1.00 71.44 86 ARG A CA 1
ATOM 667 C C . ARG A 1 86 ? 3.136 20.946 -5.856 1.00 71.44 86 ARG A C 1
ATOM 669 O O . ARG A 1 86 ? 4.298 20.611 -6.073 1.00 71.44 86 ARG A O 1
ATOM 676 N N . ALA A 1 87 ? 2.632 21.108 -4.636 1.00 69.81 87 ALA A N 1
ATOM 677 C CA . ALA A 1 87 ? 3.375 20.792 -3.422 1.00 69.81 87 ALA A CA 1
ATOM 678 C C . ALA A 1 87 ? 3.596 19.277 -3.293 1.00 69.81 87 ALA A C 1
ATOM 680 O O . ALA A 1 87 ? 4.709 18.845 -3.007 1.00 69.81 87 ALA A O 1
ATOM 681 N N . GLU A 1 88 ? 2.581 18.470 -3.605 1.00 69.06 88 GLU A N 1
ATOM 682 C CA . GLU A 1 88 ? 2.677 17.009 -3.664 1.00 69.06 88 GLU A CA 1
ATOM 683 C C . GLU A 1 88 ? 3.690 16.551 -4.713 1.00 69.06 88 GLU A C 1
ATOM 685 O O . GLU A 1 88 ? 4.478 15.645 -4.453 1.00 69.06 88 GLU A O 1
ATOM 690 N N . ARG A 1 89 ? 3.758 17.238 -5.862 1.00 67.94 89 ARG A N 1
ATOM 691 C CA . ARG A 1 89 ? 4.728 16.921 -6.914 1.00 67.94 89 ARG A CA 1
ATOM 692 C C . ARG A 1 89 ? 6.186 17.021 -6.466 1.00 67.94 89 ARG A C 1
ATOM 694 O O . ARG A 1 89 ? 7.018 16.284 -6.991 1.00 67.94 89 ARG A O 1
ATOM 701 N N . ALA A 1 90 ? 6.501 17.886 -5.503 1.00 69.38 90 ALA A N 1
ATOM 702 C CA . ALA A 1 90 ? 7.846 17.967 -4.932 1.00 69.38 90 ALA A CA 1
ATOM 703 C C . ALA A 1 90 ? 8.230 16.688 -4.160 1.00 69.38 90 ALA A C 1
ATOM 705 O O . ALA A 1 90 ? 9.401 16.333 -4.073 1.00 69.38 90 ALA A O 1
ATOM 706 N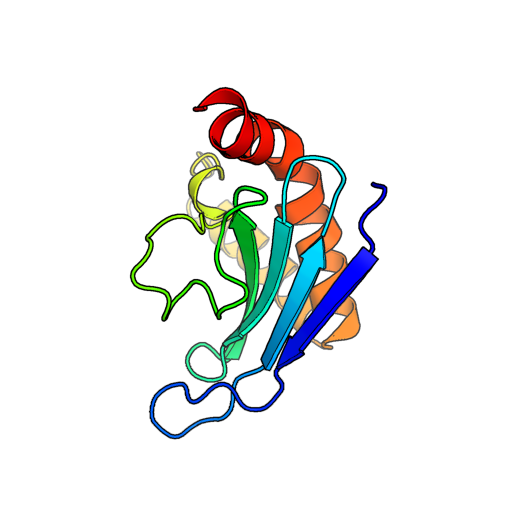 N . ASN A 1 91 ? 7.251 15.926 -3.665 1.00 67.75 91 ASN A N 1
ATOM 707 C CA . ASN A 1 91 ? 7.513 14.660 -2.980 1.00 67.75 91 ASN A CA 1
ATOM 708 C C . ASN A 1 91 ? 7.851 13.513 -3.948 1.00 67.75 91 ASN A C 1
ATOM 710 O O . ASN A 1 91 ? 8.374 12.489 -3.517 1.00 67.75 91 ASN A O 1
ATOM 714 N N . PHE A 1 92 ? 7.615 13.686 -5.253 1.00 69.88 92 PHE A N 1
ATOM 715 C CA . PHE A 1 92 ? 7.894 12.678 -6.284 1.00 69.88 92 PHE A CA 1
ATOM 716 C C . PHE A 1 92 ? 9.304 12.800 -6.892 1.00 69.88 92 PHE A C 1
ATOM 718 O O . PHE A 1 92 ? 9.600 12.149 -7.890 1.00 69.88 92 PHE A O 1
ATOM 725 N N . GLU A 1 93 ? 10.190 13.622 -6.313 1.00 71.25 93 GLU A N 1
ATOM 726 C CA . GLU A 1 93 ? 11.574 13.784 -6.794 1.00 71.25 93 GLU A CA 1
ATOM 727 C C . GLU A 1 93 ? 12.423 12.514 -6.631 1.00 71.25 93 GLU A C 1
ATOM 729 O O . GLU A 1 93 ? 13.300 12.244 -7.451 1.00 71.25 93 GLU A O 1
ATOM 734 N N . THR A 1 94 ? 12.176 11.721 -5.584 1.00 75.31 94 THR A N 1
ATOM 735 C CA . THR A 1 94 ? 12.870 10.446 -5.354 1.00 75.31 94 THR A CA 1
ATOM 736 C C . THR A 1 94 ? 11.899 9.382 -4.863 1.00 75.31 94 THR A C 1
ATOM 738 O O . THR A 1 94 ? 10.923 9.690 -4.179 1.00 75.31 94 THR A O 1
ATOM 741 N N . THR A 1 95 ? 12.193 8.110 -5.147 1.00 72.44 95 THR A N 1
ATOM 742 C CA . THR A 1 95 ? 11.389 6.975 -4.665 1.00 72.44 95 THR A CA 1
ATOM 743 C C . THR A 1 95 ? 11.248 6.980 -3.142 1.00 72.44 95 THR A C 1
ATOM 745 O O . THR A 1 95 ? 10.168 6.711 -2.633 1.00 72.44 95 THR A O 1
ATOM 748 N N . SER A 1 96 ? 12.300 7.341 -2.402 1.00 77.38 96 SER A N 1
ATOM 749 C CA . SER A 1 96 ? 12.256 7.414 -0.935 1.00 77.38 96 SER A CA 1
ATOM 750 C C . SER A 1 96 ? 11.309 8.503 -0.428 1.00 77.38 96 SER A C 1
ATOM 752 O O . SER A 1 96 ? 10.528 8.241 0.484 1.00 77.38 96 SER A O 1
ATOM 754 N N . ASN A 1 97 ? 11.329 9.696 -1.036 1.00 79.12 97 ASN A N 1
ATOM 755 C CA . ASN A 1 97 ? 10.403 10.776 -0.678 1.00 79.12 97 ASN A CA 1
AT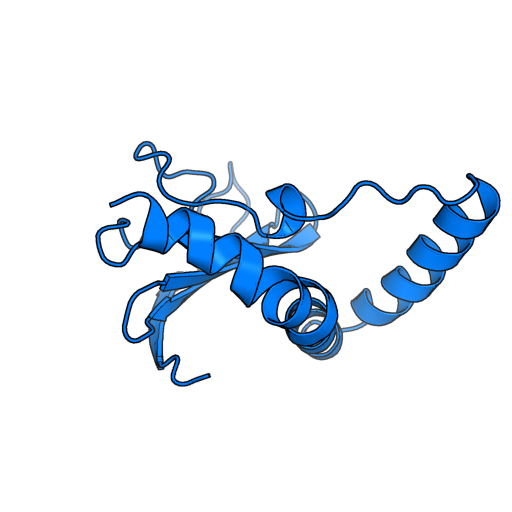OM 756 C C . ASN A 1 97 ? 8.959 10.398 -1.021 1.00 79.12 97 ASN A C 1
ATOM 758 O O . ASN A 1 97 ? 8.052 10.662 -0.235 1.00 79.12 97 ASN A O 1
ATOM 762 N N . TRP A 1 98 ? 8.754 9.709 -2.145 1.00 79.88 98 TRP A N 1
ATOM 763 C CA . TRP A 1 98 ? 7.440 9.216 -2.540 1.00 79.88 98 TRP A CA 1
ATOM 764 C C . TRP A 1 98 ? 6.916 8.165 -1.558 1.00 79.88 98 TRP A C 1
ATOM 766 O O . TRP A 1 98 ? 5.775 8.248 -1.110 1.00 79.88 98 TRP A O 1
ATOM 776 N N . LEU A 1 99 ? 7.758 7.203 -1.168 1.00 79.88 99 LEU A N 1
ATOM 777 C CA . LEU A 1 99 ? 7.411 6.181 -0.181 1.00 79.88 99 LEU A CA 1
ATOM 778 C C . LEU A 1 99 ? 7.101 6.794 1.188 1.00 79.88 99 LEU A C 1
ATOM 780 O O . LEU A 1 99 ? 6.157 6.371 1.858 1.00 79.88 99 LEU A O 1
ATOM 784 N N . GLU A 1 100 ? 7.856 7.809 1.605 1.00 82.94 100 GLU A N 1
ATOM 785 C CA . GLU A 1 100 ? 7.562 8.531 2.840 1.00 82.94 100 GLU A CA 1
ATOM 786 C C . GLU A 1 100 ? 6.219 9.268 2.743 1.00 82.94 100 GLU A C 1
ATOM 788 O O . GLU A 1 100 ? 5.384 9.158 3.645 1.00 82.94 100 GLU A O 1
ATOM 793 N N . TRP A 1 101 ? 5.987 9.967 1.632 1.00 84.06 101 TRP A N 1
ATOM 794 C CA . TRP A 1 101 ? 4.756 10.703 1.383 1.00 84.06 101 TRP A CA 1
ATOM 795 C C . TRP A 1 101 ? 3.536 9.783 1.347 1.00 84.06 101 TRP A C 1
ATOM 797 O O . TRP A 1 101 ? 2.585 10.024 2.085 1.00 84.06 101 TRP A O 1
ATOM 807 N N . ILE A 1 102 ? 3.564 8.686 0.582 1.00 81.88 102 ILE A N 1
ATOM 808 C CA . ILE A 1 102 ? 2.422 7.764 0.504 1.00 81.88 102 ILE A CA 1
ATOM 809 C C . ILE A 1 102 ? 2.151 7.107 1.857 1.00 81.88 102 ILE A C 1
ATOM 811 O O . ILE A 1 102 ? 0.996 6.898 2.226 1.00 81.88 102 ILE A O 1
ATOM 815 N N . THR A 1 103 ? 3.202 6.844 2.637 1.00 82.06 103 THR A N 1
ATOM 816 C CA . THR A 1 103 ? 3.057 6.316 3.993 1.00 82.06 103 THR A CA 1
ATOM 817 C C . THR A 1 103 ? 2.345 7.319 4.894 1.00 82.06 103 THR A C 1
ATOM 819 O O . THR A 1 103 ? 1.402 6.944 5.583 1.00 82.06 103 THR A O 1
ATOM 822 N N . LYS A 1 104 ? 2.760 8.590 4.894 1.00 82.44 104 LYS A N 1
ATOM 823 C CA . LYS A 1 104 ? 2.195 9.619 5.781 1.00 82.44 104 LYS A CA 1
ATOM 824 C C . LYS A 1 104 ? 0.817 10.105 5.331 1.00 82.44 104 LYS A C 1
ATOM 826 O O . LYS A 1 104 ? -0.117 10.108 6.127 1.00 82.44 104 LYS A O 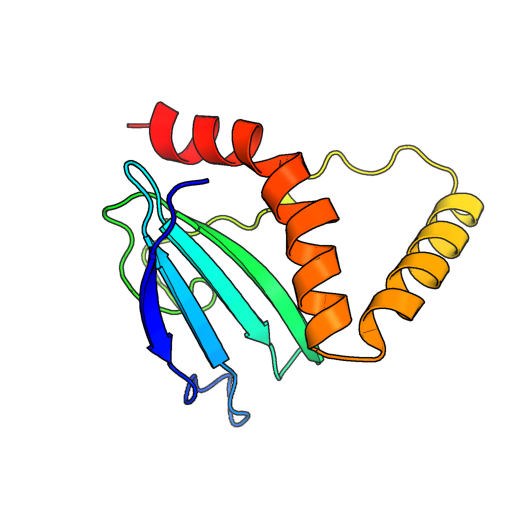1
ATOM 831 N N . GLU A 1 105 ? 0.689 10.477 4.065 1.00 81.81 105 GLU A N 1
ATOM 832 C CA . GLU A 1 105 ? -0.477 11.193 3.545 1.00 81.81 105 GLU A CA 1
ATOM 833 C C . GLU A 1 105 ? -1.587 10.272 3.044 1.00 81.81 105 GLU A C 1
ATOM 835 O O . GLU A 1 105 ? -2.752 10.663 3.086 1.00 81.81 105 GLU A O 1
ATOM 840 N N . ARG A 1 106 ? -1.264 9.041 2.619 1.00 80.94 106 ARG A N 1
ATOM 841 C CA . ARG A 1 106 ? -2.280 8.061 2.204 1.00 80.94 106 ARG A CA 1
ATOM 842 C C . ARG A 1 106 ? -2.485 6.965 3.237 1.00 80.94 106 ARG A C 1
ATOM 844 O O . ARG A 1 106 ? -3.583 6.839 3.772 1.00 80.94 106 ARG A O 1
ATOM 851 N N . ILE A 1 107 ? -1.445 6.188 3.539 1.00 83.75 107 ILE A N 1
ATOM 852 C CA . ILE A 1 107 ? -1.583 5.006 4.397 1.00 83.75 107 ILE A CA 1
ATOM 853 C C . ILE A 1 107 ? -1.991 5.438 5.803 1.00 83.75 107 ILE A C 1
ATOM 855 O O . ILE A 1 107 ? -3.094 5.119 6.211 1.00 83.75 107 ILE A O 1
ATOM 859 N N . LEU A 1 108 ? -1.172 6.202 6.533 1.00 84.31 108 LEU A N 1
ATOM 860 C CA . LEU A 1 108 ? -1.479 6.578 7.921 1.00 84.31 108 LEU A CA 1
ATOM 861 C C . LEU A 1 108 ? -2.782 7.374 8.046 1.00 84.31 108 LEU A C 1
ATOM 863 O O . LEU A 1 108 ? -3.528 7.167 8.998 1.00 84.31 108 LEU A O 1
ATOM 867 N N . ARG A 1 109 ? -3.064 8.260 7.086 1.00 83.19 109 ARG A N 1
ATOM 868 C CA . ARG A 1 109 ? -4.249 9.122 7.107 1.00 83.19 109 ARG A CA 1
ATOM 869 C C . ARG A 1 109 ? -5.555 8.356 6.911 1.00 83.19 109 ARG A C 1
ATOM 871 O O . ARG A 1 109 ? -6.535 8.656 7.586 1.00 83.19 109 ARG A O 1
ATOM 878 N N . TYR A 1 110 ? -5.573 7.393 5.990 1.00 83.69 110 TYR A N 1
ATOM 879 C CA . TYR A 1 110 ? -6.786 6.657 5.630 1.00 83.69 110 TYR A CA 1
ATOM 880 C C . TYR A 1 110 ? -6.821 5.237 6.190 1.00 83.69 110 TYR A C 1
ATOM 882 O O . TYR A 1 110 ? -7.825 4.552 6.002 1.00 83.69 110 TYR A O 1
ATOM 890 N N . PHE A 1 111 ? -5.778 4.802 6.908 1.00 83.56 111 PHE A N 1
ATOM 891 C CA . PHE A 1 111 ? -5.675 3.450 7.449 1.00 83.56 111 PHE A CA 1
ATOM 892 C C . PHE A 1 111 ? -6.904 3.066 8.255 1.00 83.56 111 PHE A C 1
ATOM 894 O O . PHE A 1 111 ? -7.519 2.066 7.924 1.00 83.56 111 PHE A O 1
ATOM 901 N N . ASP A 1 112 ? -7.307 3.863 9.244 1.00 83.81 112 ASP A N 1
ATOM 902 C CA . ASP A 1 112 ? -8.419 3.493 10.126 1.00 83.81 112 ASP A CA 1
ATOM 903 C C . ASP A 1 112 ? -9.744 3.336 9.363 1.00 83.81 112 ASP A C 1
ATOM 905 O O . ASP A 1 112 ? -10.503 2.400 9.607 1.00 83.81 112 ASP A O 1
ATOM 909 N N . SER A 1 113 ? -10.008 4.214 8.389 1.00 84.62 113 SER A N 1
ATOM 910 C CA . SER A 1 113 ? -11.231 4.145 7.572 1.00 84.62 113 SER A CA 1
ATOM 911 C C . SER A 1 113 ? -11.208 2.954 6.616 1.00 84.62 113 SER A C 1
ATOM 913 O O . SER A 1 113 ? -12.197 2.235 6.481 1.00 84.62 113 SER A O 1
ATOM 915 N N . ALA A 1 114 ? -10.067 2.728 5.970 1.00 83.81 114 ALA A N 1
ATOM 916 C CA . ALA A 1 114 ? -9.882 1.638 5.028 1.00 83.81 114 ALA A CA 1
ATOM 917 C C . ALA A 1 114 ? -9.890 0.274 5.742 1.00 83.81 114 ALA A C 1
ATOM 919 O O . ALA A 1 114 ? -10.520 -0.677 5.283 1.00 83.81 114 ALA A O 1
ATOM 920 N N . HIS A 1 115 ? -9.249 0.203 6.908 1.00 85.00 115 HIS A N 1
ATOM 921 C CA . HIS A 1 115 ? -9.208 -0.956 7.795 1.00 85.00 115 HIS A CA 1
ATOM 922 C C . HIS A 1 115 ? -10.597 -1.318 8.307 1.00 85.00 115 HIS A C 1
ATOM 924 O O . HIS A 1 115 ? -11.001 -2.469 8.172 1.00 85.00 115 HIS A O 1
ATOM 930 N N . ALA A 1 116 ? -11.376 -0.343 8.783 1.00 84.88 116 ALA A N 1
ATOM 931 C CA . ALA A 1 116 ? -12.742 -0.583 9.241 1.00 84.88 116 ALA A CA 1
ATOM 932 C C . ALA A 1 116 ? -13.635 -1.194 8.149 1.00 84.88 116 ALA A C 1
ATOM 934 O O . ALA A 1 116 ? -14.467 -2.045 8.444 1.00 84.88 116 ALA A O 1
ATOM 935 N N . VAL A 1 117 ? -13.450 -0.805 6.885 1.00 83.12 117 VAL A N 1
ATOM 936 C CA . VAL A 1 117 ? -14.219 -1.354 5.756 1.00 83.12 117 VAL A CA 1
ATOM 937 C C . VAL A 1 117 ? -13.736 -2.750 5.367 1.00 83.12 117 VAL A C 1
ATOM 939 O O . VAL A 1 117 ? -14.547 -3.636 5.110 1.00 83.12 117 VAL A O 1
ATOM 942 N N . VAL A 1 118 ? -12.422 -2.957 5.337 1.00 82.88 118 VAL A N 1
ATOM 943 C CA . VAL A 1 118 ? -11.809 -4.224 4.923 1.00 82.88 118 VAL A CA 1
ATOM 944 C C . VAL A 1 118 ? -11.962 -5.322 5.981 1.00 82.88 118 VAL A C 1
ATOM 946 O O . VAL A 1 118 ? -12.160 -6.480 5.627 1.00 82.88 118 VAL A O 1
ATOM 949 N N . VAL A 1 119 ? -11.880 -4.967 7.264 1.00 81.31 119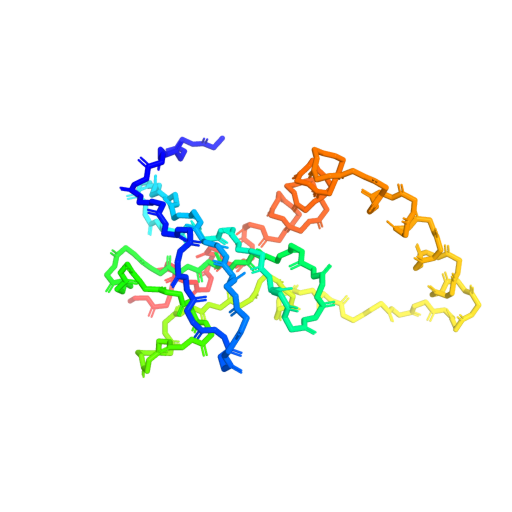 VAL A N 1
ATOM 950 C CA . VAL A 1 119 ? -11.946 -5.903 8.399 1.00 81.31 119 VAL A CA 1
ATOM 951 C C . VAL A 1 119 ? -13.351 -5.962 8.997 1.00 81.31 119 VAL A C 1
ATOM 953 O O . VAL A 1 119 ? -13.820 -7.036 9.360 1.00 81.31 119 VAL A O 1
ATOM 956 N N . GLY A 1 120 ? -14.058 -4.832 9.073 1.00 67.19 120 GLY A N 1
ATOM 957 C CA . GLY A 1 120 ? -15.426 -4.768 9.603 1.00 67.19 120 GLY A CA 1
ATOM 958 C C . GLY A 1 120 ? -16.511 -5.245 8.632 1.00 67.19 120 GLY A C 1
ATOM 959 O O . GLY A 1 120 ? -17.671 -5.324 9.024 1.00 67.19 120 GLY A O 1
ATOM 960 N N . GLY A 1 121 ? -16.153 -5.554 7.381 1.00 56.88 121 GLY A N 1
ATOM 961 C CA . GLY A 1 121 ? -17.048 -6.146 6.381 1.00 56.88 121 GLY A CA 1
ATOM 962 C C . GLY A 1 121 ? -17.123 -7.681 6.389 1.00 56.88 121 GLY A C 1
ATOM 963 O O . GLY A 1 121 ? -17.752 -8.230 5.484 1.00 56.88 121 GLY A O 1
ATOM 964 N N . GLN A 1 122 ? -16.467 -8.363 7.344 1.00 44.72 122 GLN A N 1
ATOM 965 C CA . GLN A 1 122 ? -16.522 -9.827 7.521 1.00 44.72 122 GLN A CA 1
ATOM 966 C C . GLN A 1 122 ? -17.756 -10.309 8.287 1.00 44.72 122 GLN A C 1
ATOM 968 O O . GLN A 1 122 ? -18.147 -9.655 9.279 1.00 44.72 122 GLN A O 1
#

Nearest PDB structures (foldseek):
  2jkg-assembly1_A  TM=7.514E-01  e=3.634E+00  Plasmodium falciparum
  5lgg-assembly1_A  TM=5.669E-01  e=4.861E+00  Homo sapiens
  6hxy-assembly1_A-2  TM=4.960E-01  e=9.223E+00  Danio rerio

Solvent-accessible surface area (backbone atoms only — not comparable to full-atom values): 7043 Å² total; per-residue (Å²): 130,84,60,41,86,71,48,74,45,72,69,41,74,68,85,88,42,67,15,33,38,38,34,28,38,42,94,67,34,28,38,37,43,32,36,40,61,84,79,72,40,78,50,53,32,40,23,30,70,86,42,71,100,55,63,56,95,79,39,91,81,68,53,53,40,54,45,70,77,65,52,75,77,78,87,64,54,74,67,55,50,54,50,50,54,54,58,54,53,64,35,64,77,42,73,68,46,33,53,51,44,46,43,55,69,39,45,65,65,32,40,69,65,49,44,48,54,50,54,66,68,111

Sequence (122 aa):
MGFTLDTVDESVDEGGRMGSVAIYRGADCKIQIYYSSREGEVNAMIGPLDAPNKHGAYDDSGKWRYFSDFETRPTVSLEELVKDLRAERANFETTSNWLEWITKERILRYFDSAHAVVVGGQ

Organism: Mycobacterium simiae (NCBI:txid1784)